Protein AF-A0A3D4QZ67-F1 (afdb_monomer_lite)

Radius of gyration: 16.62 Å; chains: 1; bounding box: 37×27×48 Å

Foldseek 3Di:
DDDPPCPVVVVVLLQQQLCAVVSLVVDPPPVVSVVSNVRGNQEDEDEDEDDADPD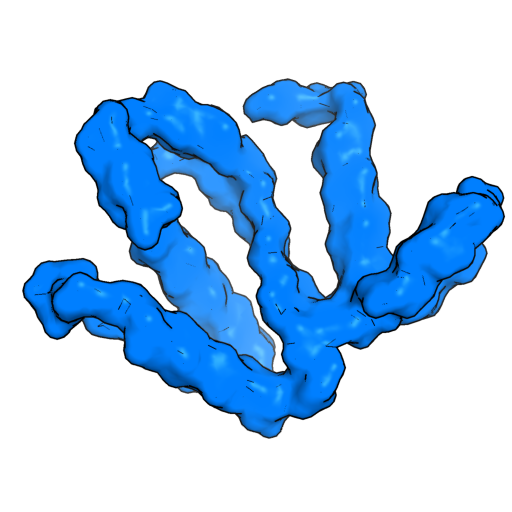APVVVVQVSLCVVCVVVVFHADDDDPVVDPDCVVSVVVSVVSVCVVVPRHYYHYHYHCVVVRVVNDDPVSNVVRPD

pLDDT: mean 91.47, std 10.16, range [37.0, 98.5]

Sequence (131 aa):
GNYGTGKSHLMSVISSIACDTENLSYVQNKNFAESAKVIAGKFEVLRIEIGASKMSLRNIILTKVKQDFAERGLIFDFPDEKDIISNKDVLLTMMEIFSSKYPNKGYLIVVDEFLDYLSGRKEQEIKLDLG

Secondary structure (DSSP, 8-state):
--TTSSHHHHHHHHHHHHH-GGGGGG---HHHHHHHTTTTT-EEEEEEE--S--S-HHHHHHHHHHHHHHHTT-------GGG-S-SHHHHHHHHHHHHHHSTT-EEEEEEESHHHHHHTS-HHHHHHHH-

Structure (mmCIF, N/CA/C/O backbone):
data_AF-A0A3D4QZ67-F1
#
_entry.id   AF-A0A3D4QZ67-F1
#
loop_
_atom_site.group_PDB
_atom_site.id
_atom_site.type_symbol
_atom_site.label_atom_id
_atom_site.label_alt_id
_atom_site.label_comp_id
_atom_site.label_asym_id
_atom_site.label_entity_id
_atom_site.label_seq_id
_atom_site.pdbx_PDB_ins_code
_atom_site.Cartn_x
_atom_site.Cartn_y
_atom_site.Cartn_z
_atom_site.occupancy
_atom_site.B_iso_or_equiv
_atom_site.auth_seq_id
_atom_site.auth_comp_id
_atom_site.auth_asym_id
_atom_site.auth_atom_id
_atom_site.pdbx_PDB_model_num
ATOM 1 N N . GLY A 1 1 ? 17.522 2.648 8.886 1.00 45.78 1 GLY A N 1
ATOM 2 C CA . GLY A 1 1 ? 17.174 3.327 10.165 1.00 45.78 1 GLY A CA 1
ATOM 3 C C . GLY A 1 1 ? 16.860 2.315 11.261 1.00 45.78 1 GLY A C 1
ATOM 4 O O . GLY A 1 1 ? 15.878 1.605 11.139 1.00 45.78 1 GLY A O 1
ATOM 5 N N . ASN A 1 2 ? 17.682 2.237 12.314 1.00 37.00 2 ASN A N 1
ATOM 6 C CA . ASN A 1 2 ? 17.817 1.038 13.165 1.00 37.00 2 ASN A CA 1
ATOM 7 C C . ASN A 1 2 ? 16.523 0.484 13.811 1.00 37.00 2 ASN A C 1
ATOM 9 O O . ASN A 1 2 ? 15.751 1.219 14.449 1.00 37.00 2 ASN A O 1
ATOM 13 N N . TYR A 1 3 ? 16.380 -0.848 13.708 1.00 46.12 3 TYR A N 1
ATOM 14 C CA . TYR A 1 3 ? 15.499 -1.710 14.506 1.00 46.12 3 TYR A CA 1
ATOM 15 C C . TYR A 1 3 ? 15.601 -1.344 16.001 1.00 46.12 3 TYR A C 1
ATOM 17 O O . TYR A 1 3 ? 16.697 -1.175 16.531 1.00 46.12 3 TYR A O 1
ATOM 25 N N . GLY A 1 4 ? 14.460 -1.191 16.686 1.00 53.31 4 GLY A N 1
ATOM 26 C CA . GLY A 1 4 ? 14.406 -0.961 18.144 1.00 53.31 4 GLY A CA 1
ATOM 27 C C . GLY A 1 4 ? 14.019 0.451 18.607 1.00 53.31 4 GLY A C 1
ATOM 28 O O . GLY A 1 4 ? 13.868 0.687 19.798 1.00 53.31 4 GLY A O 1
ATOM 29 N N . THR A 1 5 ? 13.780 1.394 17.692 1.00 64.31 5 THR A N 1
ATOM 30 C CA . THR A 1 5 ? 13.383 2.782 18.031 1.00 64.31 5 THR A CA 1
ATOM 31 C C . THR A 1 5 ? 11.863 3.017 18.058 1.00 64.31 5 THR A C 1
ATOM 33 O O . THR A 1 5 ? 11.410 4.156 17.983 1.00 64.31 5 THR A O 1
ATOM 36 N N . GLY A 1 6 ? 11.053 1.953 18.082 1.00 72.88 6 GLY A N 1
ATOM 37 C CA . GLY A 1 6 ? 9.583 2.036 18.065 1.00 72.88 6 GLY A CA 1
ATOM 38 C C . GLY A 1 6 ? 8.952 2.370 16.704 1.00 72.88 6 GLY A C 1
ATOM 39 O O . GLY A 1 6 ? 7.754 2.174 16.535 1.00 72.88 6 GLY A O 1
ATOM 40 N N . LYS A 1 7 ? 9.736 2.800 15.704 1.00 82.81 7 LYS A N 1
ATOM 41 C CA . LYS A 1 7 ? 9.243 3.157 14.359 1.00 82.81 7 LYS A CA 1
ATOM 42 C C . LYS A 1 7 ? 8.579 1.988 13.630 1.00 82.81 7 LYS A C 1
ATOM 44 O O . LYS A 1 7 ? 7.429 2.104 13.218 1.00 82.81 7 LYS A O 1
ATOM 49 N N . SER A 1 8 ? 9.266 0.849 13.541 1.00 81.25 8 SER A N 1
ATOM 50 C CA . SER A 1 8 ? 8.715 -0.358 12.914 1.00 81.25 8 SER A CA 1
ATOM 51 C C . SER A 1 8 ? 7.474 -0.848 13.660 1.00 81.25 8 SER A C 1
ATOM 53 O O . SER A 1 8 ? 6.498 -1.228 13.027 1.00 81.25 8 SER A O 1
ATOM 55 N N . HIS A 1 9 ? 7.453 -0.740 14.995 1.00 85.19 9 HIS A N 1
ATOM 56 C CA . HIS A 1 9 ? 6.264 -1.056 15.792 1.00 85.19 9 HIS A CA 1
ATOM 57 C C . HIS A 1 9 ? 5.092 -0.121 15.480 1.00 85.19 9 HIS A C 1
ATOM 59 O O . HIS A 1 9 ? 3.976 -0.600 15.312 1.00 85.19 9 HIS A O 1
ATOM 65 N N . LEU A 1 10 ? 5.330 1.188 15.348 1.00 88.31 10 LEU A N 1
ATOM 66 C CA . LEU A 1 10 ? 4.293 2.148 14.968 1.00 88.31 10 LEU A CA 1
ATOM 67 C C . LEU A 1 10 ? 3.733 1.840 13.574 1.00 88.31 10 LEU A C 1
ATOM 69 O O . LEU A 1 10 ? 2.517 1.800 13.398 1.00 88.31 10 LEU A O 1
ATOM 73 N N . MET A 1 11 ? 4.604 1.570 12.599 1.00 89.00 11 MET A N 1
ATOM 74 C CA . MET A 1 11 ? 4.182 1.159 11.258 1.00 89.00 11 MET A CA 1
ATOM 75 C C . MET A 1 11 ? 3.392 -0.149 11.299 1.00 89.00 11 MET A C 1
ATOM 77 O O . MET A 1 11 ? 2.368 -0.257 10.629 1.00 89.00 11 MET A O 1
ATOM 81 N N . SER A 1 12 ? 3.813 -1.133 12.097 1.00 90.50 12 SER A N 1
ATOM 82 C CA . SER A 1 12 ? 3.060 -2.375 12.295 1.00 90.50 12 SER A CA 1
ATOM 83 C C . SER A 1 12 ? 1.674 -2.098 12.866 1.00 90.50 12 SER A C 1
ATOM 85 O O . SER A 1 12 ? 0.704 -2.525 12.262 1.00 90.50 12 SER A O 1
ATOM 87 N N . VAL A 1 13 ? 1.552 -1.295 13.926 1.00 93.56 13 VAL A N 1
ATOM 88 C CA . VAL A 1 13 ? 0.248 -0.932 14.509 1.00 93.56 13 VAL A CA 1
ATOM 89 C C . VAL A 1 13 ? -0.665 -0.266 13.476 1.00 93.56 13 VAL A C 1
ATOM 91 O O . VAL A 1 13 ? -1.802 -0.696 13.298 1.00 93.56 13 VAL A O 1
ATOM 94 N N . ILE A 1 14 ? -0.173 0.754 12.764 1.00 94.44 14 ILE A N 1
ATOM 95 C CA . ILE A 1 14 ? -0.974 1.478 11.764 1.00 94.44 14 ILE A CA 1
ATOM 96 C C . ILE A 1 14 ? -1.396 0.540 10.628 1.00 94.44 14 ILE A C 1
ATOM 98 O O . ILE A 1 14 ? -2.565 0.526 10.249 1.00 94.44 14 ILE A O 1
ATOM 102 N N . SER A 1 15 ? -0.465 -0.260 10.103 1.00 95.50 15 SER A N 1
ATOM 103 C CA . SER A 1 15 ? -0.738 -1.177 8.992 1.00 95.50 15 SER A CA 1
ATOM 104 C C . SER A 1 15 ? -1.678 -2.324 9.384 1.00 95.50 15 SER A C 1
ATOM 106 O O . SER A 1 15 ? -2.592 -2.637 8.627 1.00 95.50 15 SER A O 1
ATOM 108 N N . SER A 1 16 ? -1.550 -2.881 10.590 1.00 95.75 16 SER A N 1
ATOM 109 C CA . SER A 1 16 ? -2.478 -3.885 11.121 1.00 95.75 16 SER A CA 1
ATOM 110 C C . SER A 1 16 ? -3.896 -3.330 11.267 1.00 95.75 16 SER A C 1
ATOM 112 O O . SER A 1 16 ? -4.848 -3.987 10.854 1.00 95.75 16 SER A O 1
ATOM 114 N N . ILE A 1 17 ? -4.054 -2.109 11.792 1.00 97.38 17 ILE A N 1
ATOM 115 C CA . ILE A 1 17 ? -5.371 -1.460 11.886 1.00 97.38 17 ILE A CA 1
ATOM 116 C C . ILE A 1 17 ? -5.938 -1.189 10.490 1.00 97.38 17 ILE A C 1
ATOM 118 O O . ILE A 1 17 ? -7.106 -1.467 10.239 1.00 97.38 17 ILE A O 1
ATOM 122 N N . ALA A 1 18 ? -5.121 -0.678 9.565 1.00 97.75 18 ALA A N 1
ATOM 123 C CA . ALA A 1 18 ? -5.546 -0.425 8.190 1.00 97.75 18 ALA A CA 1
ATOM 124 C C . ALA A 1 18 ? -6.049 -1.699 7.485 1.00 97.75 18 ALA A C 1
ATOM 126 O O . ALA A 1 18 ? -6.999 -1.625 6.705 1.00 97.75 1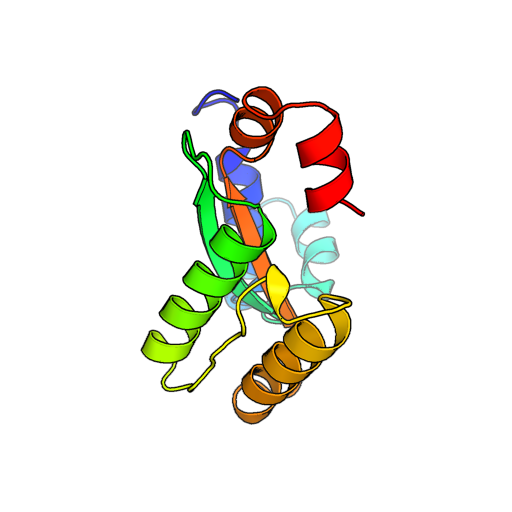8 ALA A O 1
ATOM 127 N N . CYS A 1 19 ? -5.436 -2.846 7.791 1.00 97.06 19 CYS A N 1
ATOM 128 C CA . CYS A 1 19 ? -5.799 -4.155 7.251 1.00 97.06 19 CYS A CA 1
ATOM 129 C C . CYS A 1 19 ? -7.105 -4.706 7.845 1.00 97.06 19 CYS A C 1
ATOM 131 O O . CYS A 1 19 ? -7.963 -5.201 7.114 1.00 97.06 19 CYS A O 1
ATOM 133 N N . ASP A 1 20 ? -7.276 -4.583 9.165 1.00 97.00 20 ASP A N 1
ATOM 134 C CA . ASP A 1 20 ? -8.370 -5.219 9.897 1.00 97.00 20 ASP A CA 1
ATOM 135 C C . ASP A 1 20 ? -8.910 -4.315 11.015 1.00 97.00 20 ASP A C 1
ATOM 137 O O . ASP A 1 20 ? -8.188 -3.896 11.926 1.00 97.00 20 ASP A O 1
ATOM 141 N N . THR A 1 21 ? -10.211 -4.023 10.943 1.00 96.81 21 THR A N 1
ATOM 142 C CA . THR A 1 21 ? -10.923 -3.185 11.910 1.00 96.81 21 THR A CA 1
ATOM 143 C C . THR A 1 21 ? -10.919 -3.782 13.317 1.00 96.81 21 THR A C 1
ATOM 145 O O . THR A 1 21 ? -10.925 -3.018 14.284 1.00 96.81 21 THR A O 1
ATOM 148 N N . GLU A 1 22 ? -10.859 -5.110 13.462 1.00 96.81 22 GLU A N 1
ATOM 149 C CA . GLU A 1 22 ? -10.849 -5.781 14.769 1.00 96.81 22 GLU A CA 1
ATOM 150 C C . GLU A 1 22 ? -9.644 -5.360 15.621 1.00 96.81 22 GLU A C 1
ATOM 152 O O . GLU A 1 22 ? -9.746 -5.257 16.849 1.00 96.81 22 GLU A O 1
ATOM 157 N N . ASN A 1 23 ? -8.535 -4.978 14.974 1.00 96.31 23 ASN A N 1
ATOM 158 C CA . ASN A 1 23 ? -7.325 -4.532 15.657 1.00 96.31 23 ASN A CA 1
ATOM 159 C C . ASN A 1 23 ? -7.509 -3.250 16.480 1.00 96.31 23 ASN A C 1
ATOM 161 O O . ASN A 1 23 ? -6.741 -3.013 17.415 1.00 96.31 23 ASN A O 1
ATOM 165 N N . 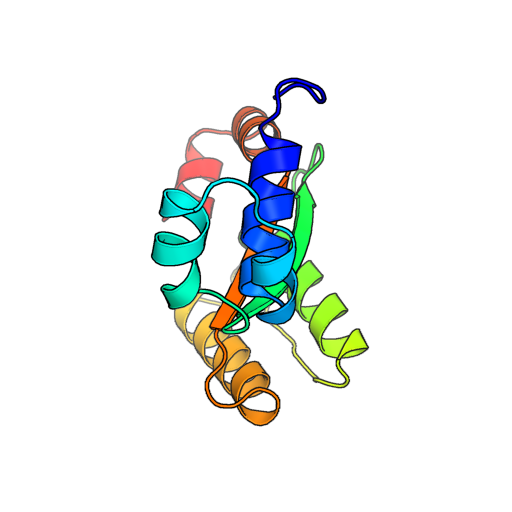LEU A 1 24 ? -8.534 -2.434 16.196 1.00 94.81 24 LEU A N 1
ATOM 166 C CA . LEU A 1 24 ? -8.856 -1.262 17.017 1.00 94.81 24 LEU A CA 1
ATOM 167 C C . LEU A 1 24 ? -9.178 -1.634 18.467 1.00 94.81 24 LEU A C 1
ATOM 169 O O . LEU A 1 24 ? -8.894 -0.847 19.369 1.00 94.81 24 LEU A O 1
ATOM 173 N N . SER A 1 25 ? -9.745 -2.820 18.703 1.00 94.94 25 SER A N 1
ATOM 174 C CA . SER A 1 25 ? -10.118 -3.275 20.048 1.00 94.94 25 SER A CA 1
ATOM 175 C C . SER A 1 25 ? -8.912 -3.451 20.980 1.00 94.94 25 SER A C 1
ATOM 177 O O . SER A 1 25 ? -9.047 -3.313 22.196 1.00 94.94 25 SER A O 1
ATOM 179 N N . TYR A 1 26 ? -7.721 -3.679 20.417 1.00 95.06 26 TYR A N 1
ATOM 180 C CA . TYR A 1 26 ? -6.472 -3.830 21.166 1.00 95.06 26 TYR A CA 1
ATOM 181 C C . TYR A 1 26 ? -5.753 -2.497 21.420 1.00 95.06 26 TYR A C 1
ATOM 183 O O . TYR A 1 26 ? -4.765 -2.449 22.159 1.00 95.06 26 TYR A O 1
ATOM 191 N N . VAL A 1 27 ? -6.225 -1.395 20.828 1.00 94.19 27 VAL A N 1
ATOM 192 C CA . VAL A 1 27 ? -5.598 -0.078 20.965 1.00 94.19 27 VAL A CA 1
ATOM 193 C C . VAL A 1 27 ? -5.948 0.544 22.318 1.00 94.19 27 VAL A C 1
ATOM 195 O O . VAL A 1 27 ? -7.081 0.938 22.578 1.00 94.19 27 VAL A O 1
ATOM 198 N N . GLN A 1 28 ? -4.940 0.709 23.175 1.00 95.19 28 GLN A N 1
ATOM 199 C CA . GLN A 1 28 ? -5.130 1.250 24.528 1.00 95.19 28 GLN A CA 1
ATOM 200 C C . GLN A 1 28 ? -5.319 2.775 24.557 1.00 95.19 28 GLN A C 1
ATOM 202 O O . GLN A 1 28 ? -6.035 3.309 25.407 1.00 95.19 28 GLN A O 1
ATOM 207 N N . ASN A 1 29 ? -4.675 3.502 23.639 1.00 95.25 29 ASN A N 1
ATOM 208 C CA . ASN A 1 29 ? -4.822 4.951 23.554 1.00 95.25 29 ASN A CA 1
ATOM 209 C C . ASN A 1 29 ? -6.144 5.300 22.855 1.00 95.25 29 ASN A C 1
ATOM 211 O O . ASN A 1 29 ? -6.253 5.198 21.635 1.00 95.25 29 ASN A O 1
ATOM 215 N N . LYS A 1 30 ? -7.134 5.754 23.632 1.00 95.25 30 LYS A N 1
ATOM 216 C CA . LYS A 1 30 ? -8.490 6.054 23.144 1.00 95.25 30 LYS A CA 1
ATOM 217 C C . LYS A 1 30 ? -8.529 7.133 22.056 1.00 95.25 30 LYS A C 1
ATOM 219 O O . LYS A 1 30 ? -9.287 6.997 21.103 1.00 95.25 30 LYS A O 1
ATOM 224 N N . ASN A 1 31 ? -7.694 8.168 22.163 1.00 96.31 31 ASN A N 1
ATOM 225 C CA . ASN A 1 31 ? -7.649 9.247 21.169 1.00 96.31 31 ASN A CA 1
ATOM 226 C C . ASN A 1 31 ? -7.101 8.742 19.829 1.00 96.31 31 ASN A C 1
ATOM 228 O O . ASN A 1 31 ? -7.617 9.085 18.765 1.00 96.31 31 ASN A O 1
ATOM 232 N N . PHE A 1 32 ? -6.067 7.899 19.883 1.00 95.06 32 PHE A N 1
ATOM 233 C CA . PHE A 1 32 ? -5.529 7.247 18.696 1.00 95.06 32 PHE A CA 1
ATOM 234 C C . PHE A 1 32 ? -6.529 6.248 18.100 1.00 95.06 32 PHE A C 1
ATOM 236 O O . PHE A 1 32 ? -6.746 6.282 16.894 1.00 95.06 32 PHE A O 1
ATOM 243 N N . ALA A 1 33 ? -7.191 5.428 18.925 1.00 95.88 33 ALA A N 1
ATOM 244 C CA . ALA A 1 33 ? -8.222 4.495 18.468 1.00 95.88 33 ALA A CA 1
ATOM 245 C C . ALA A 1 33 ? -9.350 5.215 17.713 1.00 95.88 33 ALA A C 1
ATOM 247 O O . ALA A 1 33 ? -9.739 4.777 16.634 1.00 95.88 33 ALA A O 1
ATOM 248 N N . GLU A 1 34 ? -9.831 6.348 18.237 1.00 97.00 34 GLU A N 1
ATOM 249 C CA . GLU A 1 34 ? -10.852 7.160 17.567 1.00 97.00 34 GLU A CA 1
ATOM 250 C C . GLU A 1 34 ? -10.355 7.693 16.220 1.00 97.00 34 GLU A C 1
ATOM 252 O O . GLU A 1 34 ? -11.030 7.556 15.202 1.00 97.00 34 GLU A O 1
ATOM 257 N N . SER A 1 35 ? -9.135 8.234 16.200 1.00 96.38 35 SER A N 1
ATOM 258 C CA . SER A 1 35 ? -8.529 8.801 14.991 1.00 96.38 35 SER A CA 1
ATOM 259 C C . SER A 1 35 ? -8.286 7.735 13.916 1.00 96.38 35 SER A C 1
ATOM 261 O O . SER A 1 35 ? -8.439 8.000 12.727 1.00 96.38 35 SER A O 1
ATOM 263 N N . ALA A 1 36 ? -7.936 6.512 14.319 1.00 96.56 36 ALA A N 1
ATOM 264 C CA . ALA A 1 36 ? -7.600 5.419 13.415 1.00 96.56 36 ALA A CA 1
ATOM 265 C C . ALA A 1 36 ? -8.829 4.739 12.776 1.00 96.56 36 ALA A C 1
ATOM 267 O O . ALA A 1 36 ? -8.681 4.050 11.766 1.00 96.56 36 ALA A O 1
ATOM 268 N N . LYS A 1 37 ? -10.055 4.977 13.273 1.00 96.88 37 LYS A N 1
ATOM 269 C CA . LYS A 1 37 ? -11.297 4.449 12.663 1.00 96.88 37 LYS A CA 1
ATOM 270 C C . LYS A 1 37 ? -11.431 4.782 11.181 1.00 96.88 37 LYS A C 1
ATOM 272 O O . LYS A 1 37 ? -12.002 4.007 10.419 1.00 96.88 37 LYS A O 1
ATOM 277 N N . VAL A 1 38 ? -10.894 5.923 10.751 1.00 96.56 38 VAL A N 1
ATOM 278 C CA . VAL A 1 38 ? -11.003 6.371 9.357 1.00 96.56 38 VAL A CA 1
ATOM 279 C C . VAL A 1 38 ? -10.228 5.496 8.375 1.00 96.56 38 VAL A C 1
ATOM 281 O O . VAL A 1 38 ? -10.575 5.517 7.197 1.00 96.56 38 VAL A O 1
ATOM 284 N N . ILE A 1 39 ? -9.237 4.725 8.833 1.00 96.81 39 ILE A N 1
ATOM 285 C CA . ILE A 1 39 ? -8.457 3.789 8.005 1.00 96.81 39 ILE A CA 1
ATOM 286 C C . ILE A 1 39 ? -8.743 2.319 8.324 1.00 96.81 39 ILE A C 1
ATOM 288 O O . ILE A 1 39 ? -8.364 1.451 7.544 1.00 96.81 39 ILE A O 1
ATOM 292 N N . ALA A 1 40 ? -9.395 2.034 9.451 1.00 97.62 40 ALA A N 1
ATOM 293 C CA . ALA A 1 40 ? -9.493 0.690 9.998 1.00 97.62 40 ALA A CA 1
ATOM 294 C C . ALA A 1 40 ? -10.224 -0.290 9.063 1.00 97.62 40 ALA A C 1
ATOM 296 O O . ALA A 1 40 ? -11.381 -0.055 8.712 1.00 97.62 40 ALA A O 1
ATOM 297 N N . GLY A 1 41 ? -9.560 -1.383 8.675 1.00 97.75 41 GLY A N 1
ATOM 298 C CA . GLY A 1 41 ? -10.079 -2.407 7.755 1.00 97.75 41 GLY A CA 1
ATOM 299 C C . GLY A 1 41 ? -10.300 -1.953 6.307 1.00 97.75 41 GLY A C 1
ATOM 300 O O . GLY A 1 41 ? -10.905 -2.680 5.515 1.00 97.75 41 GLY A O 1
ATOM 301 N N . LYS A 1 42 ? -9.843 -0.748 5.940 1.00 98.12 42 LYS A N 1
ATOM 302 C CA . LYS A 1 42 ? -10.082 -0.164 4.611 1.00 98.12 42 LYS A CA 1
ATOM 303 C C . LYS A 1 42 ? -9.038 -0.542 3.570 1.00 98.12 42 LYS A C 1
ATOM 305 O O . LYS A 1 42 ? -9.191 -0.155 2.414 1.00 98.12 42 LYS A O 1
ATOM 310 N N . PHE A 1 43 ? -7.988 -1.260 3.953 1.00 98.44 43 PHE A N 1
ATOM 311 C CA . PHE A 1 43 ? -6.877 -1.568 3.065 1.00 98.44 43 PHE A CA 1
ATOM 312 C C . PHE A 1 43 ? -6.577 -3.060 3.027 1.00 98.44 43 PHE A C 1
ATOM 314 O O . PHE A 1 43 ? -6.742 -3.765 4.014 1.00 98.44 43 PHE A O 1
ATOM 321 N N . GLU A 1 44 ? -6.096 -3.530 1.883 1.00 98.25 44 GLU A N 1
ATOM 322 C CA . GLU A 1 44 ? -5.228 -4.703 1.836 1.00 98.25 44 GLU A CA 1
ATOM 323 C C . GLU A 1 44 ? -3.786 -4.212 1.911 1.00 98.25 44 GLU A C 1
ATOM 325 O O . GLU A 1 44 ? -3.416 -3.249 1.234 1.00 98.25 44 GLU A O 1
ATOM 330 N N . VAL A 1 45 ? -2.986 -4.843 2.764 1.00 98.06 45 VAL A N 1
ATOM 331 C CA . VAL A 1 45 ? -1.641 -4.365 3.079 1.00 98.06 45 VAL A CA 1
ATOM 332 C C . VAL A 1 45 ? -0.594 -5.317 2.521 1.00 98.06 45 VAL A C 1
ATOM 334 O O . VAL A 1 45 ? -0.607 -6.505 2.835 1.00 98.06 45 VAL A O 1
ATOM 337 N N . LEU A 1 46 ? 0.356 -4.764 1.770 1.00 97.62 46 LEU A N 1
ATOM 338 C CA . LEU A 1 46 ? 1.595 -5.421 1.374 1.00 97.62 46 LEU A CA 1
ATOM 339 C C . LEU A 1 46 ? 2.757 -4.776 2.137 1.00 97.62 46 LEU A C 1
ATOM 341 O O . LEU A 1 46 ? 3.022 -3.585 1.983 1.00 97.62 46 LEU A O 1
ATOM 345 N N . ARG A 1 47 ? 3.472 -5.554 2.955 1.00 94.81 47 ARG A N 1
ATOM 346 C CA . ARG A 1 47 ? 4.719 -5.106 3.594 1.00 94.81 47 ARG A CA 1
ATOM 347 C C . ARG A 1 47 ? 5.908 -5.595 2.776 1.00 94.81 47 ARG A C 1
ATOM 349 O O . ARG A 1 47 ? 5.988 -6.777 2.455 1.00 94.81 47 ARG A O 1
ATOM 356 N N . ILE A 1 48 ? 6.827 -4.692 2.461 1.00 94.69 48 ILE A N 1
ATOM 357 C CA . ILE A 1 48 ? 8.066 -5.000 1.751 1.00 94.69 48 ILE A CA 1
ATOM 358 C C . ILE A 1 48 ? 9.256 -4.443 2.522 1.00 94.69 48 ILE A C 1
ATOM 360 O O . ILE A 1 48 ? 9.166 -3.389 3.144 1.00 94.69 48 ILE A O 1
ATOM 364 N N . GLU A 1 49 ? 10.384 -5.128 2.421 1.00 91.62 49 GLU A N 1
ATOM 365 C CA . GLU A 1 49 ? 11.677 -4.656 2.907 1.00 91.62 49 GLU A CA 1
ATOM 366 C C . GLU A 1 49 ? 12.585 -4.450 1.695 1.00 91.62 49 GLU A C 1
ATOM 368 O O . GLU A 1 49 ? 12.704 -5.344 0.848 1.00 91.62 49 GLU A O 1
ATOM 373 N N . ILE A 1 50 ? 13.178 -3.259 1.575 1.00 89.44 50 ILE A N 1
ATOM 374 C CA . ILE A 1 50 ? 14.102 -2.943 0.484 1.00 89.44 50 ILE A CA 1
ATOM 375 C C . ILE A 1 50 ? 15.521 -2.886 1.036 1.00 89.44 50 ILE A C 1
ATOM 377 O O . ILE A 1 50 ? 15.972 -1.849 1.510 1.00 89.44 50 ILE A O 1
ATOM 381 N N . GLY A 1 51 ? 16.238 -4.001 0.908 1.00 82.44 51 GLY A N 1
ATOM 382 C CA . GLY A 1 51 ? 17.674 -4.036 1.167 1.00 82.44 51 GLY A CA 1
ATOM 383 C C . GLY A 1 51 ? 18.492 -3.350 0.064 1.00 82.44 51 GLY A C 1
ATOM 384 O O . GLY A 1 51 ? 17.966 -2.722 -0.861 1.00 82.44 51 GLY A O 1
ATOM 385 N N . ALA A 1 52 ? 19.815 -3.525 0.110 1.00 77.50 52 ALA A N 1
ATOM 386 C CA . ALA A 1 52 ? 20.719 -2.989 -0.906 1.00 77.50 52 ALA A CA 1
ATOM 387 C C . ALA A 1 52 ? 20.404 -3.568 -2.301 1.00 77.50 52 ALA A C 1
ATOM 389 O O . ALA A 1 52 ? 20.699 -4.728 -2.593 1.00 77.50 52 ALA A O 1
ATOM 390 N N . SER A 1 53 ? 19.823 -2.749 -3.180 1.00 81.81 53 SER A N 1
ATOM 391 C CA . SER A 1 53 ? 19.435 -3.143 -4.535 1.00 81.81 53 SER A CA 1
ATOM 392 C C . SER A 1 53 ? 19.835 -2.090 -5.560 1.00 81.81 53 SER A C 1
ATOM 394 O O . SER A 1 53 ? 19.726 -0.890 -5.324 1.00 81.81 53 SER A O 1
ATOM 396 N N . LYS A 1 54 ? 20.271 -2.552 -6.736 1.00 81.25 54 LYS A N 1
ATOM 397 C CA . LYS A 1 54 ? 20.497 -1.690 -7.906 1.00 81.25 54 LYS A CA 1
ATOM 398 C C . LYS A 1 54 ? 19.228 -1.482 -8.736 1.00 81.25 54 LYS A C 1
ATOM 400 O O . LYS A 1 54 ? 19.226 -0.626 -9.615 1.00 81.25 54 LYS A O 1
ATOM 405 N N . MET A 1 55 ? 18.169 -2.252 -8.479 1.00 89.81 55 MET A N 1
ATOM 406 C CA . MET A 1 55 ? 16.905 -2.140 -9.209 1.00 89.81 55 MET A CA 1
ATOM 407 C C . MET A 1 55 ? 16.205 -0.815 -8.893 1.00 89.81 55 MET A C 1
ATOM 409 O O . MET A 1 55 ? 16.290 -0.307 -7.773 1.00 89.81 55 MET A O 1
ATOM 413 N N . SER A 1 56 ? 15.513 -0.266 -9.890 1.00 91.75 56 SER A N 1
ATOM 414 C CA . SER A 1 56 ? 14.625 0.886 -9.731 1.00 91.75 56 SER A CA 1
ATOM 415 C C . SER A 1 56 ? 13.510 0.613 -8.728 1.00 91.75 56 SER A C 1
ATOM 417 O O . SER A 1 56 ? 13.079 -0.535 -8.556 1.00 91.75 56 SER A O 1
ATOM 419 N N . LEU A 1 57 ? 13.011 1.677 -8.096 1.00 92.44 57 LEU A N 1
ATOM 420 C CA . LEU A 1 57 ? 11.935 1.566 -7.121 1.00 92.44 57 LEU A CA 1
ATOM 421 C C . LEU A 1 57 ? 10.698 0.962 -7.783 1.00 92.44 57 LEU A C 1
ATOM 423 O O . LEU A 1 57 ? 10.125 0.010 -7.263 1.00 92.44 57 LEU A O 1
ATOM 427 N N . ARG A 1 58 ? 10.356 1.440 -8.986 1.00 92.69 58 ARG A N 1
ATOM 428 C CA . ARG A 1 58 ? 9.263 0.904 -9.805 1.00 92.69 58 ARG A CA 1
ATOM 429 C C . ARG A 1 58 ? 9.355 -0.615 -9.951 1.00 92.69 58 ARG A C 1
ATOM 431 O O . ARG A 1 58 ? 8.397 -1.307 -9.617 1.00 92.69 58 ARG A O 1
ATOM 438 N N . ASN A 1 59 ? 10.486 -1.145 -10.419 1.00 94.06 59 ASN A N 1
ATOM 439 C CA . ASN A 1 59 ? 10.617 -2.585 -10.639 1.00 94.06 59 ASN A CA 1
ATOM 440 C C . ASN A 1 59 ? 10.561 -3.380 -9.333 1.00 94.06 59 ASN A C 1
ATOM 442 O O . ASN A 1 59 ? 9.970 -4.458 -9.316 1.00 94.06 59 ASN A O 1
ATOM 446 N N . ILE A 1 60 ? 11.127 -2.862 -8.238 1.00 94.88 60 ILE A N 1
ATOM 447 C CA . ILE A 1 60 ? 11.017 -3.498 -6.917 1.00 94.88 60 ILE A CA 1
ATOM 448 C C . ILE A 1 60 ? 9.546 -3.576 -6.492 1.00 94.88 60 ILE A C 1
ATOM 450 O O . ILE A 1 60 ? 9.061 -4.667 -6.185 1.00 94.88 60 ILE A O 1
ATOM 454 N N . ILE A 1 61 ? 8.830 -2.447 -6.526 1.00 95.56 61 ILE A N 1
ATOM 455 C CA . ILE A 1 61 ? 7.419 -2.366 -6.136 1.00 95.56 61 ILE A CA 1
ATOM 456 C C . ILE A 1 61 ? 6.569 -3.287 -7.008 1.00 95.56 61 ILE A C 1
ATOM 458 O O . ILE A 1 61 ? 5.914 -4.179 -6.479 1.00 95.56 61 ILE A O 1
ATOM 462 N N . LEU A 1 62 ? 6.605 -3.135 -8.333 1.00 96.56 62 LEU A N 1
ATOM 463 C CA . LEU A 1 62 ? 5.729 -3.894 -9.229 1.00 96.56 62 LEU A CA 1
ATOM 464 C C . LEU A 1 62 ? 6.021 -5.399 -9.204 1.00 96.56 62 LEU A C 1
ATOM 466 O O . LEU A 1 62 ? 5.092 -6.199 -9.298 1.00 96.56 62 LEU A O 1
ATOM 470 N N . THR A 1 63 ? 7.279 -5.805 -8.989 1.00 96.94 63 THR A N 1
ATOM 471 C CA . THR A 1 63 ? 7.620 -7.222 -8.774 1.00 96.94 63 THR A CA 1
ATOM 472 C C . THR A 1 63 ? 6.968 -7.756 -7.501 1.00 96.94 63 THR A C 1
ATOM 474 O O . THR A 1 63 ? 6.401 -8.849 -7.513 1.00 96.94 63 THR A O 1
ATOM 477 N N . LYS A 1 64 ? 7.016 -6.991 -6.404 1.00 97.75 64 LYS A N 1
ATOM 478 C CA . LYS A 1 64 ? 6.393 -7.385 -5.134 1.00 97.75 64 LYS A CA 1
ATOM 479 C C . LYS A 1 64 ? 4.871 -7.396 -5.214 1.00 97.75 64 LYS A C 1
ATOM 481 O O . LYS A 1 64 ? 4.262 -8.332 -4.710 1.00 97.75 64 LYS A O 1
ATOM 486 N N . VAL A 1 65 ? 4.270 -6.439 -5.918 1.00 98.19 65 VAL A N 1
ATOM 487 C CA . VAL A 1 65 ? 2.827 -6.439 -6.186 1.00 98.19 65 VAL A CA 1
ATOM 488 C C . VAL A 1 65 ? 2.423 -7.644 -7.028 1.00 98.19 65 VAL A C 1
ATOM 490 O O . VAL A 1 65 ? 1.462 -8.317 -6.686 1.00 98.19 65 VAL A O 1
ATOM 493 N N . LYS A 1 66 ? 3.170 -7.976 -8.088 1.00 98.38 66 LYS A N 1
ATOM 494 C CA . LYS A 1 66 ? 2.910 -9.173 -8.903 1.00 98.38 66 LYS A CA 1
ATOM 495 C C . LYS A 1 66 ? 2.926 -10.456 -8.064 1.00 98.38 66 LYS A C 1
ATOM 497 O O . LYS A 1 66 ? 2.063 -11.309 -8.251 1.00 98.38 66 LYS A O 1
ATOM 502 N N . GLN A 1 67 ? 3.879 -10.580 -7.136 1.00 98.31 67 GLN A N 1
ATOM 503 C CA . GLN A 1 67 ? 3.967 -11.714 -6.205 1.00 98.31 67 GLN A CA 1
ATOM 504 C C . GLN A 1 67 ? 2.754 -11.770 -5.264 1.00 98.31 67 GLN A C 1
ATOM 506 O O . GLN A 1 67 ? 2.071 -12.789 -5.218 1.00 98.31 67 GLN A O 1
ATOM 511 N N . ASP A 1 68 ? 2.436 -10.664 -4.591 1.00 98.50 68 ASP A N 1
ATOM 512 C CA . ASP A 1 68 ? 1.290 -10.574 -3.674 1.00 98.50 68 ASP A CA 1
ATOM 513 C C . ASP A 1 68 ? -0.050 -10.796 -4.397 1.00 98.50 68 ASP A C 1
ATOM 515 O O . ASP A 1 68 ? -0.933 -11.489 -3.897 1.00 98.50 68 ASP A O 1
ATOM 519 N N . PHE A 1 69 ? -0.201 -10.291 -5.621 1.00 98.50 69 P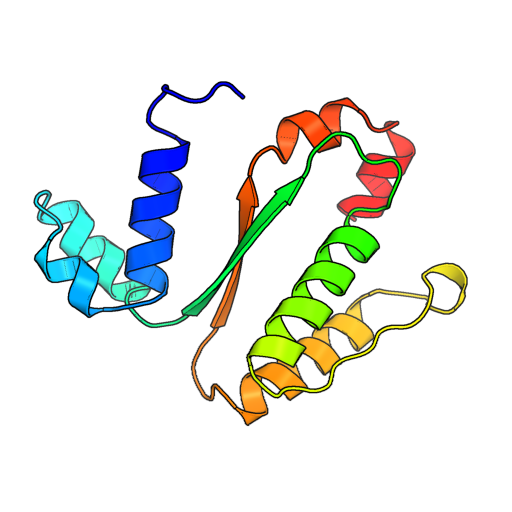HE A N 1
ATOM 520 C CA . PHE A 1 69 ? -1.394 -10.531 -6.430 1.00 98.50 69 PHE A CA 1
ATOM 521 C C . PHE A 1 69 ? -1.531 -12.008 -6.784 1.00 98.50 69 PHE A C 1
ATOM 523 O O . PHE A 1 69 ? -2.625 -12.549 -6.635 1.00 98.50 69 PHE A O 1
ATOM 530 N N . ALA A 1 70 ? -0.446 -12.684 -7.170 1.00 98.44 70 ALA A N 1
ATOM 531 C CA . ALA A 1 70 ? -0.478 -14.117 -7.445 1.00 98.44 70 ALA A CA 1
ATOM 532 C C . ALA A 1 70 ? -0.903 -14.930 -6.208 1.00 98.44 70 ALA A C 1
ATOM 534 O O . ALA A 1 70 ? -1.752 -15.814 -6.324 1.00 98.44 70 ALA A O 1
ATOM 535 N N . GLU A 1 71 ? -0.399 -14.587 -5.018 1.00 98.12 71 GLU A N 1
ATOM 536 C CA . GLU A 1 71 ? -0.830 -15.187 -3.742 1.00 98.12 71 GLU A CA 1
ATOM 537 C C . GLU A 1 71 ? -2.317 -14.926 -3.452 1.00 98.12 71 GLU A C 1
ATOM 539 O O . GLU A 1 71 ? -3.029 -15.781 -2.921 1.00 98.12 71 GLU A O 1
ATOM 544 N N . ARG A 1 72 ? -2.824 -13.769 -3.881 1.00 97.38 72 ARG A N 1
ATOM 545 C CA . ARG A 1 72 ? -4.246 -13.409 -3.833 1.00 97.38 72 ARG A CA 1
ATOM 546 C C . ARG A 1 72 ? -5.048 -13.969 -5.008 1.00 97.38 72 ARG A C 1
ATOM 548 O O . ARG A 1 72 ? -6.232 -13.656 -5.103 1.00 97.38 72 ARG A O 1
ATOM 555 N N . GLY A 1 73 ? -4.487 -14.783 -5.898 1.00 97.88 73 GLY A N 1
ATOM 556 C CA . GLY A 1 73 ? -5.200 -15.320 -7.064 1.00 97.88 73 GLY A CA 1
ATOM 557 C C . GLY A 1 73 ? -5.600 -14.263 -8.103 1.00 97.88 73 GLY A C 1
ATOM 558 O O . GLY A 1 73 ? -6.577 -14.445 -8.826 1.00 97.88 73 GLY A O 1
ATOM 559 N N . LEU A 1 74 ? -4.876 -13.148 -8.150 1.00 98.06 74 LEU A N 1
ATOM 560 C CA . LEU A 1 74 ? -4.959 -12.103 -9.164 1.00 98.06 74 LEU A CA 1
ATOM 561 C C . LEU A 1 74 ? -3.795 -12.262 -10.149 1.00 98.06 74 LEU A C 1
ATOM 563 O O . LEU A 1 74 ? -2.683 -12.621 -9.766 1.00 98.06 74 LEU A O 1
ATOM 567 N N . ILE A 1 75 ? -4.038 -11.968 -11.424 1.00 97.94 75 ILE A N 1
ATOM 568 C CA . ILE A 1 75 ? -3.013 -12.031 -12.470 1.00 97.94 75 ILE A CA 1
ATOM 569 C C . ILE A 1 75 ? -2.647 -10.603 -12.851 1.00 97.94 75 ILE A C 1
ATOM 571 O O . ILE A 1 75 ? -3.483 -9.871 -13.371 1.00 97.94 75 ILE A O 1
ATOM 575 N N . PHE A 1 76 ? -1.400 -10.220 -12.596 1.00 97.88 76 PHE A N 1
ATOM 576 C CA . PHE A 1 76 ? -0.858 -8.915 -12.956 1.00 97.88 76 PHE A CA 1
ATOM 577 C C . PHE A 1 76 ? 0.504 -9.078 -13.620 1.00 97.88 76 PHE A C 1
ATOM 579 O O . PHE A 1 76 ? 1.336 -9.874 -13.182 1.00 97.88 76 PHE A O 1
ATOM 586 N N . ASP A 1 77 ? 0.728 -8.311 -14.680 1.00 96.94 77 ASP A N 1
ATOM 587 C CA . ASP A 1 77 ? 2.030 -8.180 -15.312 1.00 96.94 77 ASP A CA 1
ATOM 588 C C . ASP A 1 77 ? 2.289 -6.722 -15.682 1.00 96.94 77 ASP A C 1
ATOM 590 O O . ASP A 1 77 ? 1.359 -5.919 -15.783 1.00 96.94 77 ASP A O 1
ATOM 594 N N . PHE A 1 78 ? 3.557 -6.379 -15.873 1.00 96.06 78 PHE A N 1
ATOM 595 C CA . PHE A 1 78 ? 3.972 -5.026 -16.207 1.00 96.06 78 PHE A CA 1
ATOM 596 C C . PHE A 1 78 ? 5.150 -5.043 -17.191 1.00 96.06 78 PHE A C 1
ATOM 598 O O . PHE A 1 78 ? 6.020 -5.909 -17.102 1.00 96.06 78 PHE A O 1
ATOM 605 N N . PRO A 1 79 ? 5.196 -4.091 -18.137 1.00 95.12 79 PRO A N 1
ATOM 606 C CA . PRO A 1 79 ? 6.258 -4.020 -19.137 1.00 95.12 79 PRO A CA 1
ATOM 607 C C . PRO A 1 79 ? 7.595 -3.567 -18.536 1.00 95.12 79 PRO A C 1
ATOM 609 O O . PRO A 1 79 ? 7.650 -2.986 -17.443 1.00 95.12 79 PRO A O 1
ATOM 612 N N . ASP A 1 80 ? 8.675 -3.779 -19.289 1.00 93.25 80 ASP A N 1
ATOM 613 C CA . ASP A 1 80 ? 9.985 -3.185 -19.010 1.00 93.25 80 ASP A CA 1
ATOM 614 C C . ASP A 1 80 ? 9.883 -1.646 -19.054 1.00 93.25 80 ASP A C 1
ATOM 616 O O . ASP A 1 80 ? 9.048 -1.075 -19.757 1.00 93.25 80 ASP A O 1
ATOM 620 N N . GLU A 1 81 ? 10.724 -0.962 -18.283 1.00 88.75 81 GLU A N 1
ATOM 621 C CA . GLU A 1 81 ? 10.748 0.503 -18.203 1.00 88.75 81 GLU A CA 1
ATOM 622 C C . GLU A 1 81 ? 11.069 1.156 -19.542 1.00 88.75 81 GLU A C 1
ATOM 624 O O . GLU A 1 81 ? 10.528 2.211 -19.855 1.00 88.75 81 GLU A O 1
ATOM 629 N N . LYS A 1 82 ? 11.915 0.516 -20.356 1.00 89.62 82 LYS A N 1
ATOM 630 C CA . LYS A 1 82 ? 12.284 1.031 -21.682 1.00 89.62 82 LYS A CA 1
ATOM 631 C C . LYS A 1 82 ? 11.118 1.037 -22.679 1.00 89.62 82 LYS A C 1
ATOM 633 O O . LYS A 1 82 ? 11.186 1.741 -23.682 1.00 89.62 82 LYS A O 1
ATOM 638 N N . ASP A 1 83 ? 10.082 0.240 -22.411 1.00 92.25 83 ASP A N 1
ATOM 639 C CA . ASP A 1 83 ? 8.946 0.026 -23.308 1.00 92.25 83 ASP A CA 1
ATOM 640 C C . ASP A 1 83 ? 7.752 0.932 -22.952 1.00 92.25 83 ASP A C 1
ATOM 642 O O . ASP A 1 83 ? 6.694 0.842 -23.575 1.00 92.25 83 ASP A O 1
ATOM 646 N N . ILE A 1 84 ? 7.901 1.813 -21.954 1.00 88.56 84 ILE A N 1
ATOM 647 C CA . ILE A 1 84 ? 6.846 2.720 -21.497 1.00 88.56 84 ILE A CA 1
ATOM 648 C C . ILE A 1 84 ? 7.308 4.171 -21.418 1.00 88.56 84 ILE A C 1
ATOM 650 O O . ILE A 1 84 ? 8.460 4.481 -21.138 1.00 88.56 84 ILE A O 1
ATOM 654 N N . ILE A 1 85 ? 6.356 5.081 -21.619 1.00 85.06 85 ILE A N 1
ATOM 655 C CA . ILE A 1 85 ? 6.570 6.527 -21.468 1.00 85.06 85 ILE A CA 1
ATOM 656 C C . ILE A 1 85 ? 6.328 6.959 -20.012 1.00 85.06 85 ILE A C 1
ATOM 658 O O . ILE A 1 85 ? 6.932 7.914 -19.532 1.00 85.06 85 ILE A O 1
ATOM 662 N N . SER A 1 86 ? 5.423 6.277 -19.303 1.00 85.25 86 SER A N 1
ATOM 663 C CA . SER A 1 86 ? 5.022 6.614 -17.936 1.00 85.25 86 SER A CA 1
ATOM 664 C C . SER A 1 86 ? 4.474 5.397 -17.190 1.00 85.25 86 SER A C 1
ATOM 666 O O . SER A 1 86 ? 3.898 4.491 -17.790 1.00 85.25 86 SER A O 1
ATOM 668 N N . ASN A 1 87 ? 4.582 5.413 -15.859 1.00 89.12 87 ASN A N 1
ATOM 669 C CA . ASN A 1 87 ? 4.011 4.396 -14.974 1.00 89.12 87 ASN A CA 1
ATOM 670 C C . ASN A 1 87 ? 2.491 4.496 -14.806 1.00 89.12 87 ASN A C 1
ATOM 672 O O . ASN A 1 87 ? 1.886 3.581 -14.251 1.00 89.12 87 ASN A O 1
ATOM 676 N N . LYS A 1 88 ? 1.864 5.584 -15.268 1.00 91.62 88 LYS A N 1
ATOM 677 C CA . LYS A 1 88 ? 0.444 5.857 -15.023 1.00 91.62 88 LYS A CA 1
ATOM 678 C C . LYS A 1 88 ? -0.466 4.705 -15.460 1.00 91.62 88 LYS A C 1
ATOM 680 O O . LYS A 1 88 ? -1.256 4.231 -14.651 1.00 91.62 88 LYS A O 1
ATOM 685 N N . ASP A 1 89 ? -0.328 4.232 -16.695 1.00 93.19 89 ASP A N 1
ATOM 686 C CA . ASP A 1 89 ? -1.219 3.202 -17.248 1.00 93.19 89 ASP A CA 1
ATOM 687 C C . ASP A 1 89 ? -1.014 1.840 -16.569 1.00 93.19 89 ASP A C 1
ATOM 689 O O . ASP A 1 89 ? -1.969 1.101 -16.320 1.00 93.19 89 ASP A O 1
ATOM 693 N N . VAL A 1 90 ? 0.229 1.543 -16.177 1.00 95.38 90 VAL A N 1
ATOM 694 C CA . VAL A 1 90 ? 0.573 0.337 -15.412 1.00 95.38 90 VAL A CA 1
ATOM 695 C C . VAL A 1 90 ? -0.078 0.373 -14.028 1.00 95.38 90 VAL A C 1
ATOM 697 O O . VAL A 1 90 ? -0.671 -0.617 -13.604 1.00 95.38 90 VAL A O 1
ATOM 700 N N . LEU A 1 91 ? -0.015 1.515 -13.336 1.00 95.25 91 LEU A N 1
ATOM 701 C CA . LEU A 1 91 ? -0.630 1.687 -12.018 1.00 95.25 91 LEU A CA 1
ATOM 702 C C . LEU A 1 91 ? -2.163 1.665 -12.084 1.00 95.25 91 LEU A C 1
ATOM 704 O O . LEU A 1 91 ? -2.793 1.108 -11.189 1.00 95.25 91 LEU A O 1
ATOM 708 N N . LEU A 1 92 ? -2.767 2.224 -13.138 1.00 95.94 92 LEU A N 1
ATOM 709 C CA . LEU A 1 92 ? -4.214 2.128 -13.360 1.00 95.94 92 LEU A C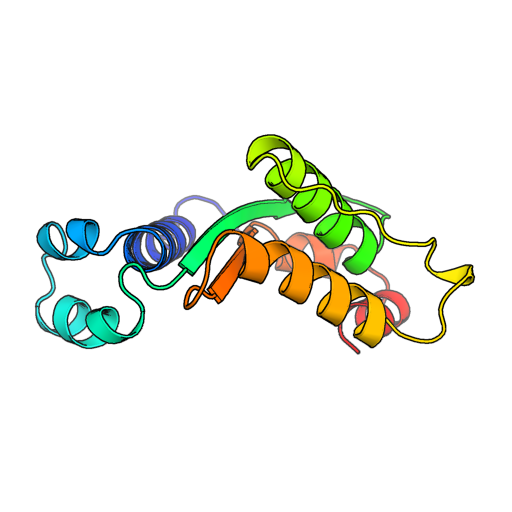A 1
ATOM 710 C C . LEU A 1 92 ? -4.643 0.671 -13.550 1.00 95.94 92 LEU A C 1
ATOM 712 O O . LEU A 1 92 ? -5.515 0.203 -12.826 1.00 95.94 92 LEU A O 1
ATOM 716 N N . THR A 1 93 ? -3.957 -0.065 -14.425 1.00 96.94 93 THR A N 1
ATOM 717 C CA . THR A 1 93 ? -4.218 -1.495 -14.662 1.00 96.94 93 THR A CA 1
ATOM 718 C C . THR A 1 93 ? -4.065 -2.314 -13.376 1.00 96.94 93 THR A C 1
ATOM 720 O O . THR A 1 93 ? -4.918 -3.136 -13.042 1.00 96.94 93 THR A O 1
ATOM 723 N N . MET A 1 94 ? -3.000 -2.058 -12.608 1.00 97.75 94 MET A N 1
ATOM 724 C CA . MET A 1 94 ? -2.769 -2.681 -11.302 1.00 97.75 94 MET A CA 1
ATOM 725 C C . MET A 1 94 ? -3.956 -2.455 -10.353 1.00 97.75 94 MET A C 1
ATOM 727 O O . MET A 1 94 ? -4.434 -3.399 -9.720 1.00 97.75 94 MET A O 1
ATOM 731 N N . MET A 1 95 ? -4.457 -1.220 -10.268 1.00 97.38 95 MET A N 1
ATOM 732 C CA . MET A 1 95 ? -5.585 -0.880 -9.400 1.00 97.38 95 MET A CA 1
ATOM 733 C C . MET A 1 95 ? -6.922 -1.427 -9.909 1.00 97.38 95 MET A C 1
ATOM 735 O O . MET A 1 95 ? -7.748 -1.830 -9.092 1.00 97.38 95 MET A O 1
ATOM 739 N N . GLU A 1 96 ? -7.135 -1.504 -11.223 1.00 97.81 96 GLU A N 1
ATOM 740 C CA . GLU A 1 96 ? -8.312 -2.149 -11.818 1.00 97.81 96 GLU A CA 1
ATOM 741 C C . GLU A 1 96 ? -8.371 -3.631 -11.429 1.00 97.81 96 GLU A C 1
ATOM 743 O O . GLU A 1 96 ? -9.375 -4.085 -10.871 1.00 97.81 96 GLU A O 1
ATOM 748 N N . ILE A 1 97 ? -7.264 -4.359 -11.614 1.00 98.38 97 ILE A N 1
ATOM 749 C CA . ILE A 1 97 ? -7.136 -5.771 -11.225 1.00 98.38 97 ILE A CA 1
ATOM 750 C C . ILE A 1 97 ? -7.394 -5.940 -9.727 1.00 98.38 97 ILE A C 1
ATOM 752 O O . ILE A 1 97 ? -8.192 -6.791 -9.334 1.00 98.38 97 ILE A O 1
ATOM 756 N N . PHE A 1 98 ? -6.779 -5.107 -8.886 1.00 98.44 98 PHE A N 1
ATOM 757 C CA . PHE A 1 98 ? -7.005 -5.138 -7.442 1.00 98.44 98 PHE A CA 1
ATOM 758 C C . PHE A 1 98 ? -8.483 -4.926 -7.078 1.00 98.44 98 PHE A C 1
ATOM 760 O O . PHE A 1 98 ? -9.067 -5.716 -6.330 1.00 98.44 98 PHE A O 1
ATOM 767 N N . SER A 1 99 ? -9.104 -3.889 -7.647 1.00 97.75 99 SER A N 1
ATOM 768 C CA . SER A 1 99 ? -10.487 -3.502 -7.351 1.00 97.75 99 SER A CA 1
ATOM 769 C C . SER A 1 99 ? -11.511 -4.564 -7.761 1.00 97.75 99 SER A C 1
ATOM 771 O O . SER A 1 99 ? -12.563 -4.663 -7.130 1.00 97.75 99 SER A O 1
ATOM 773 N N . SER A 1 100 ? -11.184 -5.401 -8.755 1.00 97.62 100 SER A N 1
ATOM 774 C CA . SER A 1 100 ? -12.042 -6.506 -9.196 1.00 97.62 100 SER A CA 1
ATOM 775 C C . SER A 1 100 ? -12.298 -7.546 -8.098 1.00 97.62 100 SER A C 1
ATOM 777 O O . SER A 1 100 ? -13.379 -8.131 -8.045 1.00 97.62 100 SER A O 1
ATOM 779 N N . LYS A 1 101 ? -11.330 -7.751 -7.192 1.00 98.00 101 LYS A N 1
ATOM 780 C CA . LYS A 1 101 ? -11.441 -8.684 -6.062 1.00 98.00 101 LYS A CA 1
ATOM 781 C C . LYS A 1 101 ? -11.739 -7.988 -4.738 1.00 98.00 101 LYS A C 1
ATOM 783 O O . LYS A 1 101 ? -12.443 -8.556 -3.906 1.00 98.00 101 LYS A O 1
ATOM 788 N N . TYR A 1 102 ? -11.219 -6.780 -4.540 1.00 97.50 102 TYR A N 1
ATOM 789 C CA . TYR A 1 102 ? -11.355 -6.025 -3.295 1.00 97.50 102 TYR A CA 1
ATOM 790 C C . TYR A 1 102 ? -12.106 -4.706 -3.529 1.00 97.50 102 TYR A C 1
ATOM 792 O O . TYR A 1 102 ? -11.520 -3.624 -3.406 1.00 97.50 102 TYR A O 1
ATOM 800 N N . PRO A 1 103 ? -13.408 -4.759 -3.870 1.00 94.81 103 PRO A N 1
ATOM 801 C CA . PRO A 1 103 ? -14.185 -3.549 -4.084 1.00 94.81 103 PRO A CA 1
ATOM 802 C C . PRO A 1 103 ? -14.237 -2.730 -2.789 1.00 94.81 103 PRO A C 1
ATOM 804 O O . PRO A 1 103 ? -14.454 -3.269 -1.704 1.00 94.81 103 PRO A O 1
ATOM 807 N N . ASN A 1 104 ? -14.070 -1.413 -2.908 1.00 94.12 104 ASN A N 1
ATOM 808 C CA . ASN A 1 104 ? -14.087 -0.453 -1.795 1.00 94.12 104 ASN A CA 1
ATOM 809 C C . ASN A 1 104 ? -12.924 -0.559 -0.791 1.00 94.12 104 ASN A C 1
ATOM 811 O O . ASN A 1 104 ? -12.984 0.083 0.260 1.00 94.12 104 ASN A O 1
ATOM 815 N N . LYS A 1 105 ? -11.861 -1.312 -1.101 1.00 97.50 105 LYS A N 1
ATOM 816 C CA . LYS A 1 105 ? -10.603 -1.259 -0.346 1.00 97.50 105 LYS A CA 1
ATOM 817 C C . LYS A 1 105 ? -9.533 -0.477 -1.101 1.00 97.50 105 LYS A C 1
ATOM 819 O O . LYS A 1 105 ? -9.515 -0.443 -2.328 1.00 97.50 105 LYS A O 1
ATOM 824 N N . GLY A 1 106 ? -8.628 0.145 -0.355 1.00 97.50 106 GLY A N 1
ATOM 825 C CA . GLY A 1 106 ? -7.355 0.629 -0.878 1.00 97.50 106 GLY A CA 1
ATOM 826 C C . GLY A 1 106 ? -6.292 -0.469 -0.856 1.00 97.50 106 GLY A C 1
ATOM 827 O O . GLY A 1 106 ? -6.398 -1.437 -0.104 1.00 97.50 106 GLY A O 1
ATOM 828 N N . TYR A 1 107 ? -5.237 -0.295 -1.643 1.00 98.12 107 TYR A N 1
ATOM 829 C CA . TYR A 1 107 ? -4.043 -1.131 -1.566 1.00 98.12 107 TYR A CA 1
ATOM 830 C C . TYR A 1 107 ? -2.911 -0.317 -0.939 1.00 98.12 107 TYR A C 1
ATOM 832 O O . TYR A 1 107 ? -2.533 0.729 -1.468 1.00 98.12 107 TYR A O 1
ATOM 840 N N . LEU A 1 108 ? -2.423 -0.747 0.224 1.00 97.50 108 LEU A N 1
ATOM 841 C CA . LEU A 1 108 ? -1.411 -0.031 0.996 1.00 97.50 108 LEU A CA 1
ATOM 842 C C . LEU A 1 108 ? -0.095 -0.801 0.969 1.00 97.50 108 LEU A C 1
ATOM 844 O O . LEU A 1 108 ? 0.008 -1.890 1.531 1.00 97.50 108 LEU A O 1
ATOM 848 N N . ILE A 1 109 ? 0.928 -0.196 0.372 1.00 96.81 109 ILE A N 1
ATOM 849 C CA . ILE A 1 109 ? 2.284 -0.741 0.377 1.00 96.81 109 ILE A CA 1
ATOM 850 C C . ILE A 1 109 ? 3.079 -0.055 1.484 1.00 96.81 109 ILE A C 1
ATOM 852 O O . ILE A 1 109 ? 3.213 1.168 1.511 1.00 96.81 109 ILE A O 1
ATOM 856 N N . VAL A 1 110 ? 3.606 -0.850 2.405 1.00 94.81 110 VAL A N 1
ATOM 857 C CA . VAL A 1 110 ? 4.432 -0.398 3.524 1.00 94.81 110 VAL A CA 1
ATOM 858 C C . VAL A 1 110 ? 5.864 -0.824 3.251 1.00 94.81 110 VAL A C 1
ATOM 860 O O . VAL A 1 110 ? 6.129 -2.013 3.092 1.00 94.81 110 VAL A O 1
ATOM 863 N N . VAL A 1 111 ? 6.771 0.147 3.192 1.00 93.12 111 VAL A N 1
ATOM 864 C CA . VAL A 1 111 ? 8.165 -0.066 2.792 1.00 93.12 111 VAL A CA 1
ATOM 865 C C . VAL A 1 111 ? 9.091 0.141 3.985 1.00 93.12 111 VAL A C 1
ATOM 867 O O . VAL A 1 111 ? 9.260 1.266 4.457 1.00 93.12 111 VAL A O 1
ATOM 870 N N . ASP A 1 112 ? 9.700 -0.940 4.454 1.00 90.88 112 ASP A N 1
ATOM 871 C CA . ASP A 1 112 ? 10.787 -0.910 5.427 1.00 90.88 112 ASP A CA 1
ATOM 87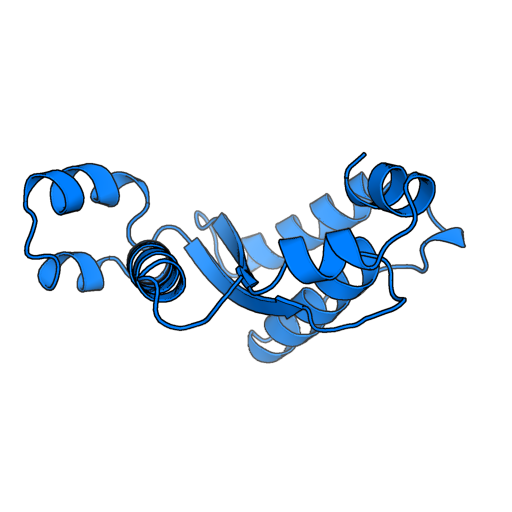2 C C . ASP A 1 112 ? 12.136 -0.663 4.709 1.00 90.88 112 ASP A C 1
ATOM 874 O O . ASP A 1 112 ? 12.306 -0.976 3.528 1.00 90.88 112 ASP A O 1
ATOM 878 N N . GLU A 1 113 ? 13.077 -0.026 5.415 1.00 88.50 113 GLU A N 1
ATOM 879 C CA . GLU A 1 113 ? 14.420 0.355 4.917 1.00 88.50 113 GLU A CA 1
ATOM 880 C C . GLU A 1 113 ? 14.456 1.307 3.702 1.00 88.50 113 GLU A C 1
ATOM 882 O O . GLU A 1 113 ? 15.495 1.514 3.080 1.00 88.50 113 GLU A O 1
ATOM 887 N N . PHE A 1 114 ? 13.353 2.006 3.416 1.00 90.38 114 PHE A N 1
ATOM 888 C CA . PHE A 1 114 ? 13.264 2.906 2.259 1.00 90.38 114 PHE A CA 1
ATOM 889 C C . PHE A 1 114 ? 14.358 3.990 2.210 1.00 90.38 114 PHE A C 1
ATOM 891 O O . PHE A 1 114 ? 14.912 4.272 1.151 1.00 90.38 114 PHE A O 1
ATOM 898 N N . LEU A 1 115 ? 14.711 4.590 3.352 1.00 88.06 115 LEU A N 1
ATOM 899 C CA . LEU A 1 115 ? 15.781 5.596 3.404 1.00 88.06 115 LEU A CA 1
ATOM 900 C C . LEU A 1 115 ? 17.166 4.999 3.141 1.00 88.06 115 LEU A C 1
ATOM 902 O O . LEU A 1 115 ? 18.018 5.675 2.564 1.00 88.06 115 LEU A O 1
ATOM 906 N N . ASP A 1 116 ? 17.394 3.756 3.560 1.00 88.50 116 ASP A N 1
ATOM 907 C CA . ASP A 1 116 ? 18.674 3.081 3.354 1.00 88.50 116 ASP A CA 1
ATOM 908 C C . ASP A 1 116 ? 18.824 2.729 1.862 1.00 88.50 116 ASP A C 1
ATOM 910 O O . ASP A 1 116 ? 19.881 2.970 1.276 1.00 88.50 116 ASP A O 1
ATOM 914 N N . TYR A 1 117 ? 17.729 2.313 1.210 1.00 90.81 117 TYR A N 1
ATOM 915 C CA . TYR A 1 117 ? 17.645 2.200 -0.248 1.00 90.81 117 TYR A CA 1
ATOM 916 C C . TYR A 1 117 ? 17.970 3.521 -0.960 1.00 90.81 117 TYR A C 1
ATOM 918 O O . TYR A 1 117 ? 18.861 3.553 -1.811 1.00 90.81 117 TYR A O 1
ATOM 926 N N . LEU A 1 118 ? 17.301 4.623 -0.591 1.00 89.50 118 LEU A N 1
ATOM 927 C CA . LEU A 1 118 ? 17.530 5.938 -1.206 1.00 89.50 118 LEU A CA 1
ATOM 928 C C . LEU A 1 118 ? 18.976 6.418 -1.029 1.00 89.50 118 LEU A C 1
ATOM 930 O O . LEU A 1 118 ? 19.553 6.981 -1.955 1.00 89.50 118 LEU A O 1
ATOM 934 N N . SER A 1 119 ? 19.580 6.153 0.131 1.00 88.12 119 SER A N 1
ATOM 935 C CA . SER A 1 119 ? 20.967 6.534 0.431 1.00 88.12 119 SER A CA 1
ATOM 936 C C . SER A 1 119 ? 21.990 5.815 -0.455 1.00 88.12 119 SER A C 1
ATOM 938 O O . SER A 1 119 ? 23.088 6.325 -0.668 1.00 88.12 119 SER A O 1
ATOM 940 N N . GLY A 1 120 ? 21.644 4.635 -0.981 1.00 86.31 120 GLY A N 1
ATOM 941 C CA . GLY A 1 120 ? 22.479 3.872 -1.908 1.00 86.31 120 GLY A CA 1
ATOM 942 C C . GLY A 1 120 ? 22.367 4.301 -3.376 1.00 86.31 120 GLY A C 1
ATOM 943 O O . GLY A 1 120 ? 23.105 3.768 -4.208 1.00 86.31 120 GLY A O 1
ATOM 944 N N . ARG A 1 121 ? 21.461 5.228 -3.718 1.00 88.00 121 ARG A N 1
ATOM 945 C CA . ARG A 1 121 ? 21.190 5.644 -5.103 1.00 88.00 121 ARG A CA 1
ATOM 946 C C . ARG A 1 121 ? 21.932 6.920 -5.486 1.00 88.00 121 ARG A C 1
ATOM 948 O O . ARG A 1 121 ? 22.210 7.786 -4.658 1.00 88.00 121 ARG A O 1
ATOM 955 N N . LYS A 1 122 ? 22.214 7.078 -6.779 1.00 89.62 122 LYS A N 1
ATOM 956 C CA . LYS A 1 122 ? 22.692 8.350 -7.337 1.00 89.62 122 LYS A CA 1
ATOM 957 C C . LYS A 1 122 ? 21.549 9.360 -7.387 1.00 89.62 122 LYS A C 1
ATOM 959 O O . LYS A 1 122 ? 20.399 8.997 -7.608 1.00 89.62 122 LYS A O 1
ATOM 964 N N . GLU A 1 123 ? 21.870 10.650 -7.298 1.00 88.31 123 GLU A N 1
ATOM 965 C CA . GLU A 1 123 ? 20.865 11.727 -7.302 1.00 88.31 123 GLU A CA 1
ATOM 966 C C . GLU A 1 123 ? 19.917 11.669 -8.517 1.00 88.31 123 GLU A C 1
ATOM 968 O O . GLU A 1 123 ? 18.713 11.878 -8.386 1.00 88.31 123 GLU A O 1
ATOM 973 N N . GLN A 1 124 ? 20.442 11.335 -9.702 1.00 88.56 124 GLN A N 1
ATOM 974 C CA . GLN A 1 124 ? 19.627 11.166 -10.908 1.00 88.56 124 GLN A CA 1
ATOM 975 C C . GLN A 1 124 ? 18.656 9.980 -10.800 1.00 88.56 124 GLN A C 1
ATOM 977 O O . GLN A 1 124 ? 17.522 10.086 -11.251 1.00 88.56 124 GLN A O 1
ATOM 982 N N . GLU A 1 125 ? 19.077 8.872 -10.187 1.00 88.12 125 GLU A N 1
ATOM 983 C CA . GLU A 1 125 ? 18.239 7.682 -9.991 1.00 88.12 125 GLU A CA 1
ATOM 984 C C . GLU A 1 125 ? 17.109 7.972 -8.995 1.00 88.12 125 GLU A C 1
ATOM 986 O O . GLU A 1 125 ? 15.974 7.583 -9.239 1.00 88.12 125 GLU A O 1
ATOM 991 N N . ILE A 1 126 ? 17.385 8.741 -7.934 1.00 87.75 126 ILE A N 1
ATOM 992 C CA . ILE A 1 126 ? 16.363 9.186 -6.970 1.00 87.75 126 ILE A CA 1
ATOM 993 C C . ILE A 1 126 ? 15.296 10.047 -7.659 1.00 87.75 126 ILE A C 1
ATOM 995 O O . ILE A 1 126 ? 14.105 9.859 -7.422 1.00 87.75 126 ILE A O 1
ATOM 999 N N . LYS A 1 127 ? 15.703 10.981 -8.532 1.00 86.81 127 LYS A N 1
ATOM 1000 C CA . LYS A 1 127 ? 14.755 11.812 -9.299 1.00 86.81 127 LYS A CA 1
ATOM 1001 C C . LYS A 1 127 ? 13.868 10.974 -10.220 1.00 86.81 127 LYS A C 1
ATOM 1003 O O . LYS A 1 127 ? 12.709 11.322 -10.391 1.00 86.81 127 LYS A O 1
ATOM 1008 N N . LEU A 1 128 ? 14.404 9.898 -10.795 1.00 84.56 128 LEU A N 1
ATOM 1009 C CA . LEU A 1 128 ? 13.648 8.985 -11.656 1.00 84.56 128 LEU A CA 1
ATOM 1010 C C . LEU A 1 128 ? 12.725 8.047 -10.866 1.00 84.56 128 LEU A C 1
ATOM 1012 O O . LEU A 1 128 ? 11.674 7.675 -11.371 1.00 84.56 128 LEU A O 1
ATOM 1016 N N . ASP A 1 129 ? 13.095 7.662 -9.644 1.00 85.56 129 ASP A N 1
ATOM 1017 C CA . ASP A 1 129 ? 12.246 6.820 -8.793 1.00 85.56 129 ASP A CA 1
ATOM 1018 C C . ASP A 1 129 ? 11.053 7.561 -8.188 1.00 85.56 129 ASP A C 1
ATOM 1020 O O . ASP A 1 129 ? 10.018 6.944 -7.937 1.00 85.56 129 ASP A O 1
ATOM 1024 N N . LEU A 1 130 ? 11.239 8.842 -7.852 1.00 84.31 130 LEU A N 1
ATOM 1025 C CA . LEU A 1 130 ? 10.275 9.637 -7.082 1.00 84.31 130 LEU A CA 1
ATOM 1026 C C . LEU A 1 130 ? 9.489 10.651 -7.925 1.00 84.31 130 LEU A C 1
ATOM 1028 O O . LEU A 1 130 ? 8.583 11.288 -7.383 1.00 84.31 130 LEU A O 1
ATOM 1032 N N . GLY A 1 131 ? 9.868 10.850 -9.191 1.00 69.81 131 GLY A N 1
ATOM 1033 C CA . GLY A 1 131 ? 9.202 11.748 -10.142 1.00 69.81 131 GLY A CA 1
ATOM 1034 C C . GLY A 1 131 ? 8.110 11.047 -10.931 1.00 69.81 131 GLY A C 1
ATOM 1035 O O . GLY A 1 131 ? 7.015 11.640 -11.044 1.00 69.81 131 GLY A O 1
#